Protein AF-X1J1B1-F1 (afdb_monomer_lite)

Foldseek 3Di:
DDDDDDDDPLVVLACDPVNLVVVLVVLLVVLLVDDLVVLLVQLVCLVVVVVVVLVVLVVCVVVDVVSVVVCCVACNVDVVRGVSNSSSVSSVVSSLVVLVVQLVVVPDPVSVVVSVVVCVVSVVVVVD

Sequence (128 aa):
FLNANYGFPQNLWGWNILFFLGFSQIICYYSYKLVRWARLLIGLTILFLTLGIREVLYFGKDINPVIAVIYFFVVSPFPNYSLLPYAAISFFSTVFGELIYESITMDSDVANMRSTLSVIKYGWVLLN

Structure (mmCIF, N/CA/C/O backbone):
data_AF-X1J1B1-F1
#
_entry.id   AF-X1J1B1-F1
#
loop_
_atom_site.group_PDB
_atom_site.id
_atom_site.type_symbol
_atom_site.label_atom_id
_atom_site.label_alt_id
_atom_site.label_comp_id
_atom_site.label_asym_id
_atom_site.label_entity_id
_atom_site.label_seq_id
_atom_site.pdbx_PDB_ins_code
_atom_site.Cartn_x
_atom_site.Cartn_y
_atom_site.Cartn_z
_atom_site.occupancy
_atom_site.B_iso_or_equiv
_atom_site.auth_seq_id
_atom_site.auth_comp_id
_atom_site.auth_asym_id
_atom_site.auth_atom_id
_atom_site.pdbx_PDB_model_num
ATOM 1 N N . PHE A 1 1 ? 15.328 24.811 -20.767 1.00 38.03 1 PHE A N 1
ATOM 2 C CA . PHE A 1 1 ? 14.419 25.705 -21.507 1.00 38.03 1 PHE A CA 1
ATOM 3 C C . PHE A 1 1 ? 14.393 25.272 -22.969 1.00 38.03 1 PHE A C 1
ATOM 5 O O . PHE A 1 1 ? 15.465 25.101 -23.526 1.00 38.03 1 PHE A O 1
ATOM 12 N N . LEU A 1 2 ? 13.187 25.087 -23.530 1.00 41.44 2 LEU A N 1
ATOM 13 C CA . LEU A 1 2 ? 12.854 24.944 -24.963 1.00 41.44 2 LEU A CA 1
ATOM 14 C C . LEU A 1 2 ? 13.338 23.684 -25.717 1.00 41.44 2 LEU A C 1
ATOM 16 O O . LEU A 1 2 ? 14.415 23.674 -26.296 1.00 41.44 2 LEU A O 1
ATOM 20 N N . ASN A 1 3 ? 12.473 22.661 -25.792 1.00 36.47 3 ASN A N 1
ATOM 21 C CA . ASN A 1 3 ? 12.146 21.971 -27.053 1.00 36.47 3 ASN A CA 1
ATOM 22 C C . ASN A 1 3 ? 10.958 21.014 -26.849 1.00 36.47 3 ASN A C 1
ATOM 24 O O . ASN A 1 3 ? 11.112 19.869 -26.432 1.00 36.47 3 ASN A O 1
ATOM 28 N N . ALA A 1 4 ? 9.752 21.511 -27.127 1.00 50.53 4 ALA A N 1
ATOM 29 C CA . ALA A 1 4 ? 8.554 20.699 -27.266 1.00 50.53 4 ALA A CA 1
ATOM 30 C C . ALA A 1 4 ? 8.499 20.179 -28.708 1.00 50.53 4 ALA A C 1
ATOM 32 O O . ALA A 1 4 ? 8.098 20.904 -29.608 1.00 50.53 4 ALA A O 1
ATOM 33 N N . ASN A 1 5 ? 8.917 18.934 -28.928 1.00 39.88 5 ASN A N 1
ATOM 34 C CA . ASN A 1 5 ? 8.618 18.195 -30.152 1.00 39.88 5 ASN A CA 1
ATOM 35 C C . ASN A 1 5 ? 8.089 16.813 -29.744 1.00 39.88 5 ASN A C 1
ATOM 37 O O . ASN A 1 5 ? 8.846 15.876 -29.520 1.00 39.88 5 ASN A O 1
ATOM 41 N N . TYR A 1 6 ? 6.765 16.760 -29.576 1.00 45.25 6 TYR A N 1
ATOM 42 C CA . TYR A 1 6 ? 5.914 15.564 -29.505 1.00 45.25 6 TYR A CA 1
ATOM 43 C C . TYR A 1 6 ? 6.270 14.502 -28.450 1.00 45.25 6 TYR A C 1
ATOM 45 O O . TYR A 1 6 ? 6.274 13.305 -28.727 1.00 45.25 6 TYR A O 1
ATOM 53 N N . GLY A 1 7 ? 6.476 14.921 -27.200 1.00 44.66 7 GLY A N 1
ATOM 54 C CA . GLY A 1 7 ? 6.284 14.021 -26.064 1.00 44.66 7 GLY A CA 1
ATOM 55 C C . GLY A 1 7 ? 4.787 13.845 -25.820 1.00 44.66 7 GLY A C 1
ATOM 56 O O . GLY A 1 7 ? 4.103 14.824 -25.526 1.00 44.66 7 GLY A O 1
ATOM 57 N N . PHE A 1 8 ? 4.274 12.623 -25.971 1.00 46.91 8 PHE A N 1
ATOM 58 C CA . PHE A 1 8 ? 2.920 12.225 -25.560 1.00 46.91 8 PHE A CA 1
ATOM 59 C C . PHE A 1 8 ? 2.551 12.900 -24.222 1.00 46.91 8 PHE A C 1
ATOM 61 O O . PHE A 1 8 ? 3.417 12.934 -23.343 1.00 46.91 8 PHE A O 1
ATOM 68 N N . PRO A 1 9 ? 1.340 13.464 -24.034 1.00 47.91 9 PRO A N 1
ATOM 69 C CA . PRO A 1 9 ? 1.043 14.306 -22.877 1.00 47.91 9 PRO A CA 1
ATOM 70 C C . PRO A 1 9 ? 1.214 13.518 -21.573 1.00 47.91 9 PRO A C 1
ATOM 72 O O . PRO A 1 9 ? 0.343 12.754 -21.160 1.00 47.91 9 PRO A O 1
ATOM 75 N N . GLN A 1 10 ? 2.359 13.715 -20.918 1.00 52.00 10 GLN A N 1
ATOM 76 C CA . GLN A 1 10 ? 2.771 12.938 -19.748 1.00 52.00 10 GLN A CA 1
ATOM 77 C C . GLN A 1 10 ? 1.826 13.149 -18.555 1.00 52.00 10 GLN A C 1
ATOM 79 O O . GLN A 1 10 ? 1.646 12.243 -17.748 1.00 52.00 10 GLN A O 1
ATOM 84 N N . ASN A 1 11 ? 1.144 14.299 -18.500 1.00 54.25 11 ASN A N 1
ATOM 85 C CA . ASN A 1 11 ? 0.111 14.596 -17.503 1.00 54.25 11 ASN A CA 1
ATOM 86 C C . ASN A 1 11 ? -1.222 13.862 -17.741 1.00 54.25 11 ASN A C 1
ATOM 88 O O . ASN A 1 11 ? -2.016 13.772 -16.814 1.00 54.25 11 ASN A O 1
ATOM 92 N N . LEU A 1 12 ? -1.487 13.353 -18.952 1.00 55.62 12 LEU A N 1
ATOM 93 C CA . LEU A 1 12 ? -2.723 12.626 -19.285 1.00 55.62 12 LEU A CA 1
ATOM 94 C C . LEU A 1 12 ? -2.571 11.103 -19.170 1.00 55.62 12 LEU A C 1
ATOM 96 O O . LEU A 1 12 ? -3.578 10.412 -19.042 1.00 55.62 12 LEU A O 1
ATOM 100 N N . TRP A 1 13 ? -1.342 10.584 -19.230 1.00 54.41 13 TRP A N 1
ATOM 101 C CA . TRP A 1 13 ? -1.042 9.143 -19.221 1.00 54.41 13 TRP A CA 1
ATOM 102 C C . TRP A 1 13 ? -0.318 8.645 -17.967 1.00 54.41 13 TRP A C 1
ATOM 104 O O . TRP A 1 13 ? -0.025 7.456 -17.859 1.00 54.41 13 TRP A O 1
ATOM 114 N N . GLY A 1 14 ? -0.076 9.522 -16.991 1.00 57.25 14 GLY A N 1
ATOM 115 C CA . GLY A 1 14 ? 0.115 9.070 -15.620 1.00 57.25 14 GLY A CA 1
ATOM 116 C C . GLY A 1 14 ? -1.157 8.398 -15.103 1.00 57.25 14 GLY A C 1
ATOM 117 O O . GLY A 1 14 ? -2.240 8.545 -15.674 1.00 57.25 14 GLY A O 1
ATOM 118 N N . TRP A 1 15 ? -1.041 7.663 -14.004 1.00 60.53 15 TRP A N 1
ATOM 119 C CA . TRP A 1 15 ? -2.199 7.147 -13.291 1.00 60.53 15 TRP A CA 1
ATOM 120 C C . TRP A 1 15 ? -3.137 8.298 -12.893 1.00 60.53 15 TRP A C 1
ATOM 122 O O . TRP A 1 15 ? -2.925 8.991 -11.899 1.00 60.53 15 TRP A O 1
ATOM 132 N N . ASN A 1 16 ? -4.159 8.550 -13.710 1.00 64.94 16 ASN A N 1
ATOM 133 C CA . ASN A 1 16 ? -5.149 9.580 -13.432 1.00 64.94 16 ASN A CA 1
ATOM 134 C C . ASN A 1 16 ? -5.908 9.232 -12.152 1.00 64.94 16 ASN A C 1
ATOM 136 O O . ASN A 1 16 ? -6.138 8.057 -11.856 1.00 64.94 16 ASN A O 1
ATOM 140 N N . ILE A 1 17 ? -6.383 10.256 -11.438 1.00 65.19 17 ILE A N 1
ATOM 141 C CA . ILE A 1 17 ? -7.147 10.063 -10.198 1.00 65.19 17 ILE A CA 1
ATOM 142 C C . ILE A 1 17 ? -8.347 9.126 -10.401 1.00 65.19 17 ILE A C 1
ATOM 144 O O . ILE A 1 17 ? -8.623 8.295 -9.546 1.00 65.19 17 ILE A O 1
ATOM 148 N N . LEU A 1 18 ? -8.999 9.182 -11.569 1.00 66.81 18 LEU A N 1
ATOM 149 C CA . LEU A 1 18 ? -10.105 8.290 -11.933 1.00 66.81 18 LEU A CA 1
ATOM 150 C C . LEU A 1 18 ? -9.668 6.829 -12.076 1.00 66.81 18 LEU A C 1
ATOM 152 O O . LEU A 1 18 ? -10.379 5.935 -11.623 1.00 66.81 18 LEU A O 1
ATOM 156 N N . PHE A 1 19 ? -8.496 6.581 -12.669 1.00 72.06 19 PHE A N 1
ATOM 157 C CA . PHE A 1 19 ? -7.958 5.228 -12.779 1.00 72.06 19 PHE A CA 1
ATOM 158 C C . PHE A 1 19 ? -7.623 4.679 -11.393 1.00 72.06 19 PHE A C 1
ATOM 160 O O . PHE A 1 19 ? -8.003 3.558 -11.073 1.00 72.06 19 PHE A O 1
ATOM 167 N N . PHE A 1 20 ? -6.986 5.483 -10.538 1.00 73.06 20 PHE A N 1
ATOM 168 C CA . PHE A 1 20 ? -6.719 5.095 -9.154 1.00 73.06 20 PHE A CA 1
ATOM 169 C C . PHE A 1 20 ? -7.994 4.827 -8.361 1.00 73.06 20 PHE A C 1
ATOM 171 O O . PHE A 1 20 ? -8.047 3.864 -7.601 1.00 73.06 20 PHE A O 1
ATOM 178 N N . LEU A 1 21 ? -9.033 5.636 -8.556 1.00 77.88 21 LEU A N 1
ATOM 179 C CA . LEU A 1 21 ? -10.305 5.466 -7.868 1.00 77.88 21 LEU A CA 1
ATOM 180 C C . LEU A 1 21 ? -10.984 4.160 -8.309 1.00 77.88 21 LEU A C 1
ATOM 182 O O . LEU A 1 21 ? -11.305 3.337 -7.456 1.00 77.88 21 LEU A O 1
ATOM 186 N N . GLY A 1 22 ? -11.089 3.893 -9.614 1.00 79.50 22 GLY A N 1
ATOM 187 C CA . GLY A 1 22 ? -11.654 2.636 -10.121 1.00 79.50 22 GLY A CA 1
ATOM 188 C C . GLY A 1 22 ? -10.823 1.404 -9.742 1.00 79.50 22 GLY A C 1
ATOM 189 O O . GLY A 1 22 ? -11.358 0.393 -9.293 1.00 79.50 22 GLY A O 1
ATOM 190 N N . PHE A 1 23 ? -9.497 1.496 -9.848 1.00 81.50 23 PHE A N 1
ATOM 191 C CA . PHE A 1 23 ? -8.591 0.409 -9.487 1.00 81.50 23 PHE A CA 1
ATOM 192 C C . PHE A 1 23 ? -8.616 0.110 -7.983 1.00 81.50 23 PHE A C 1
ATOM 194 O O . PHE A 1 23 ? -8.667 -1.055 -7.589 1.00 81.50 23 PHE A O 1
ATOM 201 N N . SER A 1 24 ? -8.668 1.145 -7.137 1.00 81.94 24 SER A N 1
ATOM 202 C CA . SER A 1 24 ? -8.793 0.968 -5.688 1.00 81.94 24 SER A CA 1
ATOM 203 C C . SER A 1 24 ? -10.096 0.265 -5.308 1.00 81.94 24 SER A C 1
ATOM 205 O O . SER A 1 24 ? -10.069 -0.609 -4.452 1.00 81.94 24 SER A O 1
ATOM 207 N N . GLN A 1 25 ? -11.215 0.551 -5.984 1.00 83.69 25 GLN A N 1
ATOM 208 C CA . GLN A 1 25 ? -12.486 -0.141 -5.746 1.00 83.69 25 GLN A CA 1
ATOM 209 C C . GLN A 1 25 ? -12.401 -1.636 -6.073 1.00 83.69 25 GLN A C 1
ATOM 211 O O . GLN A 1 25 ? -12.861 -2.464 -5.284 1.00 83.69 25 GLN A O 1
ATOM 216 N N . ILE A 1 26 ? -11.774 -1.990 -7.200 1.00 85.75 26 ILE A N 1
ATOM 217 C CA . ILE A 1 26 ? -11.571 -3.389 -7.601 1.00 85.75 26 ILE A CA 1
ATOM 218 C C . ILE A 1 26 ? -10.705 -4.111 -6.564 1.00 85.75 26 ILE A C 1
ATOM 220 O O . ILE A 1 26 ? -11.067 -5.198 -6.108 1.00 85.75 26 ILE A O 1
ATOM 224 N N . ILE A 1 27 ? -9.588 -3.508 -6.146 1.00 84.38 27 ILE A N 1
ATOM 225 C CA . ILE A 1 27 ? -8.723 -4.116 -5.129 1.00 84.38 27 ILE A CA 1
ATOM 226 C C . ILE A 1 27 ? -9.454 -4.238 -3.797 1.00 84.38 27 ILE A C 1
ATOM 228 O O . ILE A 1 27 ? -9.377 -5.290 -3.171 1.00 84.38 27 ILE A O 1
ATOM 232 N N . CYS A 1 28 ? -10.199 -3.218 -3.375 1.00 84.06 28 CYS A N 1
ATOM 233 C CA . CYS A 1 28 ? -10.976 -3.270 -2.143 1.00 84.06 28 CYS A CA 1
ATOM 234 C C . CYS A 1 28 ? -11.989 -4.423 -2.159 1.00 84.06 28 CYS A C 1
ATOM 236 O O . CYS A 1 28 ? -12.112 -5.133 -1.160 1.00 84.06 28 CYS A O 1
ATOM 238 N N . TYR A 1 29 ? -12.653 -4.667 -3.294 1.00 86.69 29 TYR A N 1
ATOM 239 C CA . TYR A 1 29 ? -13.576 -5.792 -3.456 1.00 86.69 29 TYR A CA 1
ATOM 240 C C . TYR A 1 29 ? -12.877 -7.150 -3.278 1.00 86.69 29 TYR A C 1
ATOM 242 O O . TYR A 1 29 ? -13.347 -7.996 -2.515 1.00 86.69 29 TYR A O 1
ATOM 250 N N . TYR A 1 30 ? -11.725 -7.356 -3.925 1.00 83.50 30 TYR A N 1
ATOM 251 C CA . TYR A 1 30 ? -10.957 -8.598 -3.770 1.00 83.50 30 TYR A CA 1
ATOM 252 C C . TYR A 1 30 ? -10.338 -8.740 -2.377 1.00 83.50 30 TYR A C 1
ATOM 254 O O . TYR A 1 30 ? -10.317 -9.837 -1.819 1.00 83.50 30 TYR A O 1
ATOM 262 N N . SER A 1 31 ? -9.873 -7.633 -1.801 1.00 81.31 31 SER A N 1
ATOM 263 C CA . SER A 1 31 ? -9.288 -7.572 -0.466 1.00 81.31 31 SER A CA 1
ATOM 264 C C . SER A 1 31 ? -10.300 -7.989 0.596 1.00 81.31 31 SER A C 1
ATOM 266 O O . SER A 1 31 ? -9.986 -8.812 1.451 1.00 81.31 31 SER A O 1
ATOM 268 N N . TYR A 1 32 ? -11.539 -7.498 0.516 1.00 80.44 32 TYR A N 1
ATOM 269 C CA . TYR A 1 32 ? -12.578 -7.822 1.495 1.00 80.44 32 TYR A CA 1
ATOM 270 C C . TYR A 1 32 ? -12.889 -9.326 1.576 1.00 80.44 32 TYR A C 1
ATOM 272 O O . TYR A 1 32 ? -13.207 -9.838 2.644 1.00 80.44 32 TYR A O 1
ATOM 280 N N . LYS A 1 33 ? -12.727 -10.067 0.472 1.00 82.94 33 LYS A N 1
ATOM 281 C CA . LYS A 1 33 ? -12.928 -11.525 0.444 1.00 82.94 33 LYS A CA 1
ATOM 282 C C . LYS A 1 33 ? -11.824 -12.309 1.178 1.00 82.94 33 LYS A C 1
ATOM 284 O O . LYS A 1 33 ? -11.959 -13.516 1.368 1.00 82.94 33 LYS A O 1
ATOM 289 N N . LEU A 1 34 ? -10.733 -11.652 1.579 1.00 82.81 34 LEU A N 1
ATOM 290 C CA . LEU A 1 34 ? -9.581 -12.258 2.246 1.00 82.81 34 LEU A CA 1
ATOM 291 C C . LEU A 1 34 ? -9.619 -12.085 3.773 1.00 82.81 34 LEU A C 1
ATOM 293 O O . LEU A 1 34 ? -10.130 -11.111 4.332 1.00 82.81 34 LEU A O 1
ATOM 297 N N . VAL A 1 35 ? -8.972 -13.020 4.472 1.00 81.44 35 VAL A N 1
ATOM 298 C CA . VAL A 1 35 ? -8.798 -12.984 5.933 1.00 81.44 35 VAL A CA 1
ATOM 299 C C . VAL A 1 35 ? -8.029 -11.730 6.373 1.00 81.44 35 VAL A C 1
ATOM 301 O O . VAL A 1 35 ? -7.103 -11.290 5.689 1.00 81.44 35 VAL A O 1
ATOM 304 N N . ARG A 1 36 ? -8.379 -11.160 7.538 1.00 75.25 36 ARG A N 1
ATOM 305 C CA . ARG A 1 36 ? -7.833 -9.878 8.042 1.00 75.25 36 ARG A CA 1
ATOM 306 C C . ARG A 1 36 ? -6.300 -9.849 8.091 1.00 75.25 36 ARG A C 1
ATOM 308 O O . ARG A 1 36 ? -5.682 -8.904 7.610 1.00 75.25 36 ARG A O 1
ATOM 315 N N . TRP A 1 37 ? -5.684 -10.921 8.590 1.00 72.56 37 TRP A N 1
ATOM 316 C CA . TRP A 1 37 ? -4.224 -11.069 8.626 1.00 72.56 37 TRP A CA 1
ATOM 317 C C . TRP A 1 37 ? -3.591 -11.179 7.237 1.00 72.56 37 TRP A C 1
ATOM 319 O O . TRP A 1 37 ? -2.530 -10.604 7.003 1.00 72.56 37 TRP A O 1
ATOM 329 N N . ALA A 1 38 ? -4.250 -11.868 6.301 1.00 81.94 38 ALA A N 1
ATOM 330 C CA . ALA A 1 38 ? -3.751 -12.014 4.938 1.00 81.94 38 ALA A CA 1
ATOM 331 C C . ALA A 1 38 ? -3.702 -10.661 4.212 1.00 81.94 38 ALA A C 1
ATOM 333 O O . ALA A 1 38 ? -2.733 -10.384 3.515 1.00 81.94 38 ALA A O 1
ATOM 334 N N . ARG A 1 39 ? -4.691 -9.782 4.430 1.00 82.31 39 ARG A N 1
ATOM 335 C CA . ARG A 1 39 ? -4.711 -8.431 3.843 1.00 82.31 39 ARG A CA 1
ATOM 336 C C . ARG A 1 39 ? -3.542 -7.564 4.297 1.00 82.31 39 ARG A C 1
ATOM 338 O O . ARG A 1 39 ? -2.914 -6.919 3.462 1.00 82.31 39 ARG A O 1
ATOM 345 N N . LEU A 1 40 ? -3.235 -7.572 5.597 1.00 81.25 40 LEU A N 1
ATOM 346 C CA . LEU A 1 40 ? -2.088 -6.836 6.139 1.00 81.25 40 LEU A CA 1
ATOM 347 C C . LEU A 1 40 ? -0.769 -7.370 5.578 1.00 81.25 40 LEU A C 1
ATOM 349 O O . LEU A 1 40 ? 0.076 -6.583 5.161 1.00 81.25 40 LEU A O 1
ATOM 353 N N . LEU A 1 41 ? -0.612 -8.696 5.533 1.00 85.00 41 LEU A N 1
ATOM 354 C CA . LEU A 1 41 ? 0.609 -9.327 5.038 1.00 85.00 41 LEU A CA 1
ATOM 355 C C . LEU A 1 41 ? 0.808 -9.029 3.547 1.00 85.00 41 LEU A C 1
ATOM 357 O O . LEU A 1 41 ? 1.877 -8.571 3.167 1.00 85.00 41 LEU A O 1
ATOM 361 N N . ILE A 1 42 ? -0.234 -9.180 2.722 1.00 85.12 42 ILE A N 1
ATOM 362 C CA . ILE A 1 42 ? -0.188 -8.875 1.284 1.00 85.12 42 ILE A CA 1
ATOM 363 C C . ILE A 1 42 ? 0.110 -7.391 1.044 1.00 85.12 42 ILE A C 1
ATOM 365 O O . ILE A 1 42 ? 1.000 -7.076 0.257 1.00 85.12 42 ILE A O 1
ATOM 369 N N . GLY A 1 43 ? -0.579 -6.476 1.737 1.00 83.50 43 GLY A N 1
ATOM 370 C CA . GLY A 1 43 ? -0.328 -5.037 1.614 1.00 83.50 43 GLY A CA 1
ATOM 371 C C . GLY A 1 43 ? 1.114 -4.668 1.974 1.00 83.50 43 GLY A C 1
ATOM 372 O O . GLY A 1 43 ? 1.774 -3.932 1.240 1.00 83.50 43 GLY A O 1
ATOM 373 N N . LEU A 1 44 ? 1.640 -5.245 3.057 1.00 83.88 44 LEU A N 1
ATOM 374 C CA . LEU A 1 44 ? 3.010 -5.016 3.507 1.00 83.88 44 LEU A CA 1
ATOM 375 C C . LEU A 1 44 ? 4.030 -5.614 2.529 1.00 83.88 44 LEU A C 1
ATOM 377 O O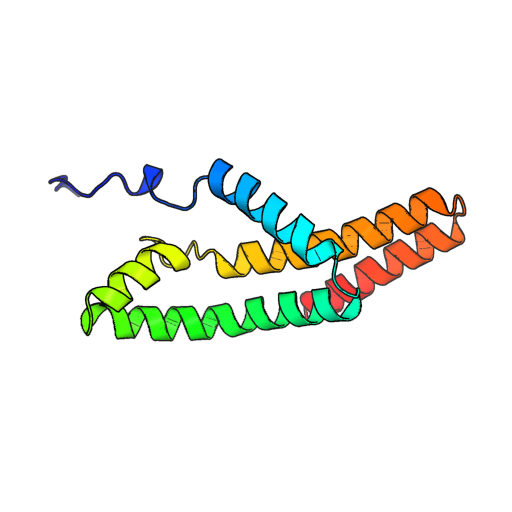 . LEU A 1 44 ? 4.975 -4.933 2.138 1.00 83.88 44 LEU A O 1
ATOM 381 N N . THR A 1 45 ? 3.814 -6.845 2.058 1.00 84.81 45 THR A N 1
ATOM 382 C CA . THR A 1 45 ? 4.670 -7.465 1.039 1.00 84.81 45 THR A CA 1
ATOM 383 C C . THR A 1 45 ? 4.701 -6.628 -0.234 1.00 84.81 45 THR A C 1
ATOM 385 O O . THR A 1 45 ? 5.786 -6.374 -0.743 1.00 84.81 45 THR A O 1
ATOM 388 N N . ILE A 1 46 ? 3.557 -6.136 -0.723 1.00 85.19 46 ILE A N 1
ATOM 389 C CA . ILE A 1 46 ? 3.507 -5.285 -1.921 1.00 85.19 46 ILE A CA 1
ATOM 390 C C . ILE A 1 46 ? 4.301 -3.989 -1.703 1.00 85.19 46 ILE A C 1
ATOM 392 O O . ILE A 1 46 ? 5.058 -3.606 -2.595 1.00 85.19 46 ILE A O 1
ATOM 396 N N . LEU A 1 47 ? 4.200 -3.337 -0.536 1.00 83.06 47 LEU A N 1
ATOM 397 C CA . LEU A 1 47 ? 4.977 -2.124 -0.235 1.00 83.06 47 LEU A CA 1
ATOM 398 C C . LEU A 1 47 ? 6.488 -2.358 -0.320 1.00 83.06 47 LEU A C 1
ATOM 400 O O . LEU A 1 47 ? 7.181 -1.605 -1.003 1.00 83.06 47 LEU A O 1
ATOM 404 N N . PHE A 1 48 ? 7.000 -3.409 0.321 1.00 82.31 48 PHE A N 1
ATOM 405 C CA . PHE A 1 48 ? 8.436 -3.705 0.289 1.00 82.31 48 PHE A CA 1
ATOM 406 C C . PHE A 1 48 ? 8.900 -4.176 -1.093 1.00 82.31 48 PHE A C 1
ATOM 408 O O . PHE A 1 48 ? 9.934 -3.732 -1.592 1.00 82.31 48 PHE A O 1
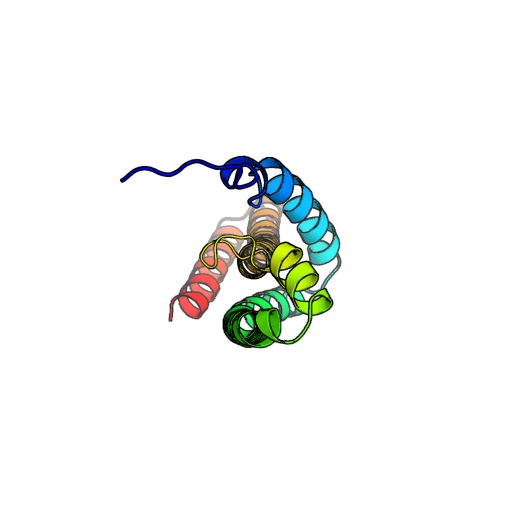ATOM 415 N N . LEU A 1 49 ? 8.107 -5.024 -1.753 1.00 82.38 49 LEU A N 1
ATOM 416 C CA . LEU A 1 49 ? 8.414 -5.549 -3.082 1.00 82.38 49 LEU A CA 1
ATOM 417 C C . LEU A 1 49 ? 8.406 -4.442 -4.151 1.00 82.38 49 LEU A C 1
ATOM 419 O O . LEU A 1 49 ? 9.130 -4.541 -5.139 1.00 82.38 49 LEU A O 1
ATOM 423 N N . THR A 1 50 ? 7.636 -3.367 -3.946 1.00 80.06 50 THR A N 1
ATOM 424 C CA . THR A 1 50 ? 7.559 -2.213 -4.858 1.00 80.06 50 THR A CA 1
ATOM 425 C C . THR A 1 50 ? 8.932 -1.609 -5.136 1.00 80.06 50 THR A C 1
ATOM 427 O O . THR A 1 50 ? 9.224 -1.276 -6.285 1.00 80.06 50 THR A O 1
ATOM 430 N N . LEU A 1 51 ? 9.771 -1.453 -4.105 1.00 77.19 51 LEU A N 1
ATOM 431 C CA . LEU A 1 51 ? 11.100 -0.853 -4.242 1.00 77.19 51 LEU A CA 1
ATOM 432 C C . LEU A 1 51 ? 11.980 -1.698 -5.173 1.00 77.19 51 LEU A C 1
ATOM 434 O O . LEU A 1 51 ? 12.513 -1.175 -6.150 1.00 77.19 51 LEU A O 1
ATOM 438 N N . GLY A 1 52 ? 12.032 -3.012 -4.929 1.00 75.94 52 GLY A N 1
ATOM 439 C CA . GLY A 1 52 ? 12.817 -3.947 -5.736 1.00 75.94 52 GLY A CA 1
ATOM 440 C C . GLY A 1 52 ? 12.281 -4.115 -7.158 1.00 75.94 52 GLY A C 1
ATOM 441 O O . GLY A 1 52 ? 13.050 -4.074 -8.116 1.00 75.94 52 GLY A O 1
ATOM 442 N N . ILE A 1 53 ? 10.957 -4.230 -7.327 1.00 76.69 53 ILE A N 1
ATOM 443 C CA . ILE A 1 53 ? 10.333 -4.314 -8.656 1.00 76.69 53 ILE A CA 1
ATOM 444 C C . ILE A 1 53 ? 10.671 -3.073 -9.473 1.00 76.69 53 ILE A C 1
ATOM 446 O O . ILE A 1 53 ? 11.035 -3.204 -10.637 1.00 76.69 53 ILE A O 1
ATOM 450 N N . ARG A 1 54 ? 10.580 -1.877 -8.878 1.00 73.94 54 ARG A N 1
ATOM 451 C CA . ARG A 1 54 ? 10.851 -0.618 -9.579 1.00 73.94 54 ARG A CA 1
ATOM 452 C C . ARG A 1 54 ? 12.282 -0.556 -10.104 1.00 73.94 54 ARG A C 1
ATOM 454 O O . ARG A 1 54 ? 12.481 -0.129 -11.237 1.00 73.94 54 ARG A O 1
ATOM 461 N N . GLU A 1 55 ? 13.259 -0.978 -9.309 1.00 75.69 55 GLU A N 1
ATOM 462 C CA . GLU A 1 55 ? 14.668 -0.979 -9.713 1.00 75.69 55 GLU A CA 1
ATOM 463 C C . GLU A 1 55 ? 14.934 -1.990 -10.831 1.00 75.69 55 GLU A C 1
ATOM 465 O O . GLU A 1 55 ? 15.510 -1.631 -11.858 1.00 75.69 55 GLU A O 1
ATOM 470 N N . VAL A 1 56 ? 14.430 -3.221 -10.698 1.00 77.25 56 VAL A N 1
ATOM 471 C CA . VAL A 1 56 ? 14.568 -4.261 -11.733 1.00 77.25 56 VAL A CA 1
ATOM 472 C C . VAL A 1 56 ? 13.928 -3.822 -13.053 1.00 77.25 56 VAL A C 1
ATOM 474 O O . VAL A 1 56 ? 14.525 -3.974 -14.120 1.00 77.25 56 VAL A O 1
ATOM 477 N N . LEU A 1 57 ? 12.733 -3.231 -12.992 1.00 73.00 57 LEU A N 1
ATOM 478 C CA . LEU A 1 57 ? 12.029 -2.712 -14.164 1.00 73.00 57 LEU A CA 1
ATOM 479 C C . LEU A 1 57 ? 12.756 -1.510 -14.789 1.00 73.00 57 LEU A C 1
ATOM 481 O O . LEU A 1 57 ? 12.737 -1.371 -16.011 1.00 73.00 57 LEU A O 1
ATOM 485 N N . TYR A 1 58 ? 13.417 -0.667 -13.989 1.00 75.00 58 TYR A N 1
ATOM 486 C CA . TYR A 1 58 ? 14.197 0.468 -14.490 1.00 75.00 58 TYR A CA 1
ATOM 487 C C . TYR A 1 58 ? 15.430 0.018 -15.283 1.00 75.00 58 TYR A C 1
ATOM 489 O O . TYR A 1 58 ? 15.657 0.532 -16.374 1.00 75.00 58 TYR A O 1
ATOM 497 N N . PHE A 1 59 ? 16.183 -0.970 -14.787 1.00 75.94 59 PHE A N 1
ATOM 498 C CA . PHE A 1 59 ? 17.342 -1.519 -15.505 1.00 75.94 59 PHE A CA 1
ATOM 499 C C . PHE A 1 59 ? 16.943 -2.385 -16.711 1.00 75.94 59 PHE A C 1
ATOM 501 O O . PHE A 1 59 ? 17.634 -2.396 -17.727 1.00 75.94 59 PHE A O 1
ATOM 508 N N . GLY A 1 60 ? 15.817 -3.100 -16.627 1.00 69.38 60 GLY A N 1
ATOM 509 C CA . GLY A 1 60 ? 15.353 -3.995 -17.690 1.00 69.38 60 GLY A CA 1
ATOM 510 C C . GLY A 1 60 ? 14.718 -3.295 -18.898 1.00 69.38 60 GLY A C 1
ATOM 511 O O . GLY A 1 60 ? 14.629 -3.904 -19.968 1.00 69.38 60 GLY A O 1
ATOM 512 N N . LYS A 1 61 ? 14.286 -2.032 -18.761 1.00 66.56 61 LYS A N 1
ATOM 513 C CA . LYS A 1 61 ? 13.565 -1.303 -19.823 1.00 66.56 61 LYS A CA 1
ATOM 514 C C . LYS A 1 61 ? 14.407 -1.083 -21.082 1.00 66.56 61 LYS A C 1
ATOM 516 O O . LYS A 1 61 ? 13.861 -1.048 -22.179 1.00 66.56 61 LYS A O 1
ATOM 521 N N . ASP A 1 62 ? 15.721 -0.945 -20.913 1.00 68.44 62 ASP A N 1
ATOM 522 C CA . ASP A 1 62 ? 16.651 -0.611 -21.998 1.00 68.44 62 ASP A CA 1
ATOM 523 C C . ASP A 1 62 ? 17.109 -1.858 -22.775 1.00 68.44 62 ASP A C 1
ATOM 525 O O . ASP A 1 62 ? 17.674 -1.747 -23.859 1.00 68.44 62 ASP A O 1
ATOM 529 N N . ILE A 1 63 ? 16.827 -3.053 -22.240 1.00 74.88 63 ILE A N 1
ATOM 530 C CA . ILE A 1 63 ? 17.241 -4.343 -22.808 1.00 74.88 63 ILE A CA 1
ATOM 531 C C . ILE A 1 63 ? 16.131 -4.940 -23.682 1.00 74.88 63 ILE A C 1
ATOM 533 O O . ILE A 1 63 ? 16.422 -5.551 -24.705 1.00 74.88 63 ILE A O 1
ATOM 537 N N . ASN A 1 64 ? 14.858 -4.776 -23.295 1.00 75.12 64 ASN A N 1
ATOM 538 C CA . ASN A 1 64 ? 13.728 -5.382 -23.999 1.00 75.12 64 ASN A CA 1
ATOM 539 C C . ASN A 1 64 ? 12.527 -4.429 -24.120 1.00 75.12 64 ASN A C 1
ATOM 541 O O . ASN A 1 64 ? 12.015 -3.958 -23.099 1.00 75.12 64 ASN A O 1
ATOM 545 N N . PRO A 1 65 ? 11.957 -4.252 -25.328 1.00 75.31 65 PRO A N 1
ATOM 546 C CA . PRO A 1 65 ? 10.784 -3.398 -25.530 1.00 75.31 65 PRO A CA 1
ATOM 547 C C . PRO A 1 65 ? 9.538 -3.916 -24.793 1.00 75.31 65 PRO A C 1
ATOM 549 O O . PRO A 1 65 ? 8.699 -3.130 -24.366 1.00 75.31 65 PRO A O 1
ATOM 552 N N . VAL A 1 66 ? 9.430 -5.231 -24.567 1.00 74.81 66 VAL A N 1
ATOM 553 C CA . VAL A 1 66 ? 8.338 -5.827 -23.775 1.00 74.81 66 VAL A CA 1
ATOM 554 C C . VAL A 1 66 ? 8.399 -5.371 -22.313 1.00 74.81 66 VAL A C 1
ATOM 556 O O . VAL A 1 66 ? 7.373 -5.042 -21.720 1.00 74.81 66 VAL A O 1
ATOM 559 N N . ILE A 1 67 ? 9.602 -5.287 -21.739 1.00 72.69 67 ILE A N 1
ATOM 560 C CA . ILE A 1 67 ? 9.796 -4.807 -20.365 1.00 72.69 67 ILE A CA 1
ATOM 561 C C . ILE A 1 67 ? 9.500 -3.308 -20.288 1.00 72.69 67 ILE A C 1
ATOM 563 O O . ILE A 1 67 ? 8.926 -2.863 -19.301 1.00 72.69 67 ILE A O 1
ATOM 567 N N . ALA A 1 68 ? 9.791 -2.541 -21.342 1.00 68.31 68 ALA A N 1
ATOM 568 C CA . ALA A 1 68 ? 9.415 -1.130 -21.417 1.00 68.31 68 ALA A CA 1
ATOM 569 C C . ALA A 1 68 ? 7.887 -0.919 -21.395 1.00 68.31 68 ALA A C 1
ATOM 571 O O . ALA A 1 68 ? 7.408 0.009 -20.745 1.00 68.31 68 ALA A O 1
ATOM 572 N N . VAL A 1 69 ? 7.106 -1.805 -22.028 1.00 73.81 69 VAL A N 1
ATOM 573 C CA . VAL A 1 69 ? 5.632 -1.766 -21.954 1.00 73.81 69 VAL A CA 1
ATOM 574 C C . VAL A 1 69 ? 5.140 -2.102 -20.543 1.00 73.81 69 VAL A C 1
ATOM 576 O O . VAL A 1 69 ? 4.283 -1.404 -20.006 1.00 73.81 69 VAL A O 1
ATOM 579 N N . ILE A 1 70 ? 5.702 -3.127 -19.897 1.00 74.75 70 ILE A N 1
ATOM 580 C CA . ILE A 1 70 ? 5.341 -3.480 -18.512 1.00 74.75 70 ILE A CA 1
ATOM 581 C C . ILE A 1 70 ? 5.735 -2.355 -17.542 1.00 74.75 70 ILE A C 1
ATOM 583 O O . ILE A 1 70 ? 4.952 -1.992 -16.668 1.00 74.75 70 ILE A O 1
ATOM 587 N N . TYR A 1 71 ? 6.916 -1.759 -17.728 1.00 73.38 71 TYR A N 1
ATOM 588 C CA . TYR A 1 71 ? 7.375 -0.586 -16.982 1.00 73.38 71 TYR A CA 1
ATOM 589 C C . TYR A 1 71 ? 6.361 0.550 -17.080 1.00 73.38 71 TYR A C 1
ATOM 591 O O . TYR A 1 71 ? 5.947 1.110 -16.065 1.00 73.38 71 TYR A O 1
ATOM 599 N N . PHE A 1 72 ? 5.909 0.834 -18.300 1.00 70.25 72 PHE A N 1
ATOM 600 C CA . PHE A 1 72 ? 4.926 1.866 -18.569 1.00 70.25 72 PHE A CA 1
ATOM 601 C C . PHE A 1 72 ? 3.607 1.622 -17.812 1.00 70.25 72 PHE A C 1
ATOM 603 O O . PHE A 1 72 ? 3.077 2.544 -17.196 1.00 70.25 72 PHE A O 1
ATOM 610 N N . PHE A 1 73 ? 3.122 0.376 -17.776 1.00 71.56 73 PHE A N 1
ATOM 611 C CA . PHE A 1 73 ? 1.893 -0.004 -17.069 1.00 71.56 73 PHE A CA 1
ATOM 612 C C . PHE A 1 73 ? 2.022 -0.160 -15.555 1.00 71.56 73 PHE A C 1
ATOM 614 O O . PHE A 1 73 ? 1.003 -0.354 -14.911 1.00 71.56 73 PHE A O 1
ATOM 621 N N . VAL A 1 74 ? 3.215 -0.157 -14.962 1.00 70.44 74 VAL A N 1
ATOM 622 C CA . VAL A 1 74 ? 3.381 -0.409 -13.515 1.00 70.44 74 VAL A CA 1
ATOM 623 C C . VAL A 1 74 ? 3.952 0.813 -12.806 1.00 70.44 74 VAL A C 1
ATOM 625 O O . VAL A 1 74 ? 3.451 1.225 -11.757 1.00 70.44 74 VAL A O 1
ATOM 628 N N . VAL A 1 75 ? 4.989 1.408 -13.389 1.00 68.12 75 VAL A N 1
ATOM 629 C CA . VAL A 1 75 ? 5.767 2.500 -12.800 1.00 68.12 75 VAL A CA 1
ATOM 630 C C . VAL A 1 75 ? 5.366 3.859 -13.378 1.00 68.12 75 VAL A C 1
ATOM 632 O O . VAL A 1 75 ? 5.657 4.862 -12.739 1.00 68.12 75 VAL A O 1
ATOM 635 N N . SER A 1 76 ? 4.621 3.895 -14.499 1.00 62.19 76 SER A N 1
ATOM 636 C CA . SER A 1 76 ? 4.280 5.121 -15.244 1.00 62.19 76 SER A CA 1
ATOM 637 C C . SER A 1 76 ? 5.537 5.818 -15.821 1.00 62.19 76 SER A C 1
ATOM 639 O O . SER A 1 76 ? 6.661 5.522 -15.407 1.00 62.19 76 SER A O 1
ATOM 641 N N . PRO A 1 77 ? 5.418 6.736 -16.806 1.00 57.66 77 PRO A N 1
ATOM 642 C CA . PRO A 1 77 ? 6.558 7.512 -17.317 1.00 57.66 77 PRO A CA 1
ATOM 643 C C . PRO A 1 77 ? 7.314 8.312 -16.246 1.00 57.66 77 PRO A C 1
ATOM 645 O O . PRO A 1 77 ? 8.442 8.742 -16.485 1.00 57.66 77 PRO A O 1
ATOM 648 N N . PHE A 1 78 ? 6.698 8.520 -15.078 1.00 60.34 78 PHE A N 1
ATOM 649 C CA . PHE A 1 78 ? 7.324 9.139 -13.919 1.00 60.34 78 PHE A CA 1
ATOM 650 C C . PHE A 1 78 ? 7.657 8.094 -12.847 1.00 60.34 78 PHE A C 1
ATOM 652 O O . PHE A 1 78 ? 6.737 7.582 -12.211 1.00 60.34 78 PHE A O 1
ATOM 659 N N . PRO A 1 79 ? 8.945 7.877 -12.520 1.00 60.69 79 PRO A N 1
ATOM 660 C CA . PRO A 1 79 ? 9.367 6.865 -11.545 1.00 60.69 79 PRO A CA 1
ATOM 661 C C . PRO A 1 79 ? 8.852 7.111 -10.116 1.00 60.69 79 PRO A C 1
ATOM 663 O O . PRO A 1 79 ? 8.905 6.213 -9.273 1.00 60.69 79 PRO A O 1
ATOM 666 N N . ASN A 1 80 ? 8.335 8.313 -9.845 1.00 63.50 80 ASN A N 1
ATOM 667 C CA . ASN A 1 80 ? 7.765 8.702 -8.559 1.00 63.50 80 ASN A CA 1
ATOM 668 C C . ASN A 1 80 ? 6.317 8.213 -8.359 1.00 63.50 80 ASN A C 1
ATOM 670 O O . ASN A 1 80 ? 5.870 8.135 -7.219 1.00 63.50 80 ASN A O 1
ATOM 674 N N . TYR A 1 81 ? 5.592 7.858 -9.428 1.00 63.72 81 TYR A N 1
ATOM 675 C CA . TYR A 1 81 ? 4.176 7.470 -9.370 1.00 63.72 81 TYR A CA 1
ATOM 676 C C . T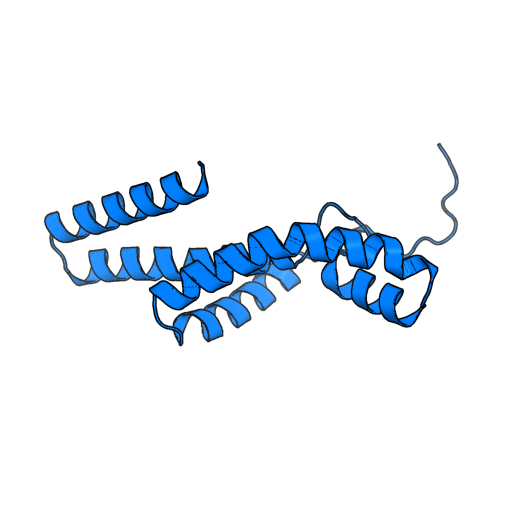YR A 1 81 ? 3.977 6.010 -9.797 1.00 63.72 81 TYR A C 1
ATOM 678 O O . TYR A 1 81 ? 3.418 5.722 -10.852 1.00 63.72 81 TYR A O 1
ATOM 686 N N . SER A 1 82 ? 4.417 5.073 -8.956 1.00 73.06 82 SER A N 1
ATOM 687 C CA . SER A 1 82 ? 4.170 3.636 -9.160 1.00 73.06 82 SER A CA 1
ATOM 688 C C . SER A 1 82 ? 2.770 3.242 -8.687 1.00 73.06 82 SER A C 1
ATOM 690 O O . SER A 1 82 ? 2.308 3.777 -7.687 1.00 73.06 82 SER A O 1
ATOM 692 N N . LEU A 1 83 ? 2.110 2.285 -9.349 1.00 74.88 83 LEU A N 1
ATOM 693 C CA . LEU A 1 83 ? 0.774 1.788 -8.972 1.00 74.88 83 LEU A CA 1
ATOM 694 C C . LEU A 1 83 ? 0.785 0.912 -7.717 1.00 74.88 83 LEU A C 1
ATOM 696 O O . LEU A 1 83 ? -0.138 0.949 -6.905 1.00 74.88 83 LEU A O 1
ATOM 700 N N . LEU A 1 84 ? 1.830 0.098 -7.579 1.00 78.69 84 LEU A N 1
ATOM 701 C CA . LEU A 1 84 ? 1.979 -0.891 -6.513 1.00 78.69 84 LEU A CA 1
ATOM 702 C C . LEU A 1 84 ? 1.797 -0.323 -5.088 1.00 78.69 84 LEU A C 1
ATOM 704 O O . LEU A 1 84 ? 1.058 -0.938 -4.317 1.00 78.69 84 LEU A O 1
ATOM 708 N N . PRO A 1 85 ? 2.368 0.840 -4.707 1.00 79.06 85 PRO A N 1
ATOM 709 C CA . PRO A 1 85 ? 2.158 1.388 -3.369 1.00 79.06 85 PRO A CA 1
ATOM 710 C C . PRO A 1 85 ? 0.705 1.823 -3.145 1.00 79.06 85 PRO A C 1
ATOM 712 O O . PRO A 1 85 ? 0.174 1.626 -2.055 1.00 79.06 85 PRO A O 1
ATOM 715 N N . TYR A 1 86 ? 0.014 2.332 -4.170 1.00 78.81 86 TYR A N 1
ATOM 716 C CA . TYR A 1 86 ? -1.415 2.653 -4.065 1.00 78.81 86 TYR A CA 1
ATOM 717 C C . TYR A 1 86 ? -2.269 1.394 -3.913 1.00 78.81 86 TYR A C 1
ATOM 719 O O . TYR A 1 86 ? -3.225 1.388 -3.135 1.00 78.81 86 TYR A O 1
ATOM 727 N N . ALA A 1 87 ? -1.893 0.305 -4.592 1.00 81.75 87 ALA A N 1
ATOM 728 C CA . ALA A 1 87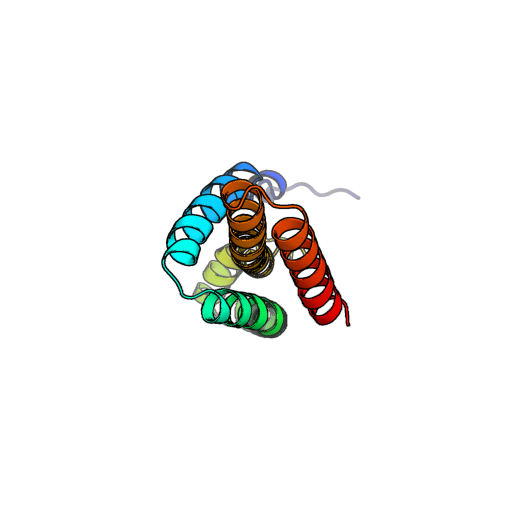 ? -2.533 -0.987 -4.394 1.00 81.75 87 ALA A CA 1
ATOM 729 C C . ALA A 1 87 ? -2.388 -1.448 -2.938 1.00 81.75 87 ALA A C 1
ATOM 731 O O . ALA A 1 87 ? -3.380 -1.802 -2.303 1.00 81.75 87 ALA A O 1
ATOM 732 N N . ALA A 1 88 ? -1.189 -1.357 -2.363 1.00 83.69 88 ALA A N 1
ATOM 733 C CA . ALA A 1 88 ? -0.971 -1.699 -0.962 1.00 83.69 88 ALA A CA 1
ATOM 734 C C . ALA A 1 88 ? -1.816 -0.847 0.001 1.00 83.69 88 ALA A C 1
ATOM 736 O O . ALA A 1 88 ? -2.446 -1.393 0.906 1.00 83.69 88 ALA A O 1
ATOM 737 N N . ILE A 1 89 ? -1.901 0.469 -0.221 1.00 83.44 89 ILE A N 1
ATOM 738 C CA . ILE A 1 89 ? -2.733 1.370 0.596 1.00 83.44 89 ILE A CA 1
ATOM 739 C C . ILE A 1 89 ? -4.207 0.949 0.557 1.00 83.44 89 ILE A C 1
ATOM 741 O O . ILE A 1 89 ? -4.870 0.965 1.594 1.00 83.44 89 ILE A O 1
ATOM 745 N N . SER A 1 90 ? -4.720 0.515 -0.598 1.00 86.06 90 SER A N 1
ATOM 746 C CA . SER A 1 90 ? -6.102 0.025 -0.688 1.00 86.06 90 SER A CA 1
ATOM 747 C C . SER A 1 90 ? -6.338 -1.248 0.143 1.00 86.06 90 SER A C 1
ATOM 749 O O . SER A 1 90 ? -7.355 -1.342 0.830 1.00 86.06 90 SER A O 1
ATOM 751 N N . PHE A 1 91 ? -5.366 -2.170 0.212 1.00 84.75 91 PHE A N 1
ATOM 752 C CA . PHE A 1 91 ? -5.434 -3.322 1.124 1.00 84.75 91 PHE A CA 1
ATOM 753 C C . PHE A 1 91 ? -5.503 -2.881 2.591 1.00 84.75 91 PHE A C 1
ATOM 755 O O . PHE A 1 91 ? -6.394 -3.326 3.320 1.00 84.75 91 PHE A O 1
ATOM 762 N N . PHE A 1 92 ? -4.630 -1.963 3.017 1.00 83.31 92 PHE A N 1
ATOM 763 C CA . PHE A 1 92 ? -4.658 -1.427 4.383 1.00 83.31 92 PHE A CA 1
ATOM 764 C C . PHE A 1 92 ? -5.978 -0.717 4.701 1.00 83.31 92 PHE A C 1
ATOM 766 O O . PHE A 1 92 ? -6.560 -0.944 5.762 1.00 83.31 92 PHE A O 1
ATOM 773 N N . SER A 1 93 ? -6.498 0.075 3.761 1.00 85.88 93 SER A N 1
ATOM 774 C CA . SER A 1 93 ? -7.774 0.779 3.909 1.00 85.88 93 SER A CA 1
ATOM 775 C C . SER A 1 93 ? -8.930 -0.179 4.211 1.00 85.88 93 SER A C 1
ATOM 777 O O . SER A 1 93 ? -9.723 0.102 5.106 1.00 85.88 93 SER A O 1
ATOM 779 N N . THR A 1 94 ? -8.989 -1.352 3.568 1.00 86.56 94 THR A N 1
ATOM 780 C CA . THR A 1 94 ? -10.042 -2.339 3.873 1.00 86.56 94 THR A CA 1
ATOM 781 C C . THR A 1 94 ? -9.950 -2.937 5.277 1.00 86.56 94 THR A C 1
ATOM 783 O O . THR A 1 94 ? -10.976 -3.289 5.853 1.00 86.56 94 THR A O 1
ATOM 786 N N . VAL A 1 95 ? -8.747 -3.053 5.850 1.00 84.06 95 VAL A N 1
ATOM 787 C CA . VAL A 1 95 ? -8.561 -3.557 7.222 1.00 84.06 95 VAL A CA 1
ATOM 788 C C . VAL A 1 95 ? -9.030 -2.515 8.231 1.00 84.06 95 VAL A C 1
ATOM 790 O O . VAL A 1 95 ? -9.779 -2.842 9.150 1.00 84.06 95 VAL A O 1
ATOM 793 N N . PHE A 1 96 ? -8.642 -1.254 8.033 1.00 81.38 96 PHE A N 1
ATOM 794 C CA . PHE A 1 96 ? -9.105 -0.152 8.874 1.00 81.38 96 PHE A CA 1
ATOM 795 C C . PHE A 1 96 ? -10.616 0.063 8.753 1.00 81.38 96 PHE A C 1
ATOM 797 O O . PHE A 1 96 ? -11.287 0.238 9.766 1.00 81.38 96 PHE A O 1
ATOM 804 N N . GLY A 1 97 ? -11.164 -0.019 7.539 1.00 81.75 97 GLY A N 1
ATOM 805 C CA . GLY A 1 97 ? -12.602 0.091 7.300 1.00 81.75 97 GLY A CA 1
ATOM 806 C C . GLY A 1 97 ? -13.405 -0.985 8.029 1.00 81.75 97 GLY A C 1
ATOM 807 O O . GLY A 1 97 ? -14.434 -0.680 8.622 1.00 81.75 97 GLY A O 1
ATOM 808 N N . GLU A 1 98 ? -12.915 -2.225 8.059 1.00 82.50 98 GLU A N 1
ATOM 809 C CA . GLU A 1 98 ? -13.563 -3.306 8.807 1.00 82.50 98 GLU A CA 1
ATOM 810 C C . GLU A 1 98 ? -13.503 -3.094 10.322 1.00 82.50 98 GLU A C 1
ATOM 812 O O . GLU A 1 98 ? -14.505 -3.300 10.998 1.00 82.50 98 GLU A O 1
ATOM 817 N N . LEU A 1 99 ? -12.365 -2.638 10.854 1.00 78.44 99 LEU A N 1
ATOM 818 C CA . LEU A 1 99 ? -12.222 -2.320 12.280 1.00 78.44 99 LEU A CA 1
ATOM 819 C C . LEU A 1 99 ? -13.178 -1.201 12.719 1.00 78.44 99 LEU A C 1
ATOM 821 O O . LEU A 1 99 ? -13.741 -1.263 13.813 1.00 78.44 99 LEU A O 1
ATOM 825 N N . ILE A 1 100 ? -13.369 -0.185 11.875 1.00 79.75 100 ILE A N 1
ATOM 826 C CA . ILE A 1 100 ? -14.312 0.914 12.126 1.00 79.75 100 ILE A CA 1
ATOM 827 C C . ILE A 1 100 ? -15.761 0.420 12.003 1.00 79.75 100 ILE A C 1
ATOM 829 O O . ILE A 1 100 ? -16.614 0.770 12.811 1.00 79.75 100 ILE A O 1
ATOM 833 N N . TYR A 1 101 ? -16.064 -0.419 11.013 1.00 81.75 101 TYR A N 1
ATOM 834 C CA . TYR A 1 101 ? -17.407 -0.979 10.855 1.00 81.75 101 TYR A CA 1
ATOM 835 C C . TYR A 1 101 ? -17.804 -1.877 12.038 1.00 81.75 101 TYR A C 1
ATOM 837 O O . TYR A 1 101 ? -18.929 -1.808 12.538 1.00 81.75 101 TYR A O 1
ATOM 845 N N . GLU A 1 102 ? -16.864 -2.690 12.521 1.00 75.31 102 GLU A N 1
ATOM 846 C CA . GLU A 1 102 ? -17.042 -3.551 13.688 1.00 75.31 102 GLU A CA 1
ATOM 847 C C . GLU A 1 102 ? -17.286 -2.732 14.970 1.00 75.31 102 GLU A C 1
ATOM 849 O O . GLU A 1 102 ? -18.142 -3.106 15.772 1.00 75.31 102 GLU A O 1
ATOM 854 N N . SER A 1 103 ? -16.618 -1.582 15.144 1.00 70.75 103 SER A N 1
ATOM 855 C CA . SER A 1 103 ? -16.868 -0.712 16.301 1.00 70.75 103 SER A CA 1
ATOM 856 C C . SER A 1 103 ? -18.223 -0.013 16.255 1.00 70.75 103 SER A C 1
ATOM 858 O O . SER A 1 103 ? -18.864 0.100 17.296 1.00 70.75 103 SER A O 1
ATOM 860 N N . ILE A 1 104 ? -18.681 0.410 15.073 1.00 77.12 104 ILE A N 1
ATOM 861 C CA . ILE A 1 104 ? -20.010 1.017 14.898 1.00 77.12 104 ILE A CA 1
ATOM 862 C C . ILE A 1 104 ? -21.113 -0.016 15.162 1.00 77.12 104 ILE A C 1
ATOM 864 O O . ILE A 1 104 ? -22.104 0.287 15.816 1.00 77.12 104 ILE A O 1
ATOM 868 N N . THR A 1 105 ? -20.940 -1.251 14.683 1.00 77.75 105 THR A N 1
ATOM 869 C CA . THR A 1 105 ? -21.964 -2.304 14.807 1.00 77.75 105 THR A CA 1
ATOM 870 C C . THR A 1 105 ? -22.132 -2.795 16.250 1.00 77.75 105 THR A C 1
ATOM 872 O O . THR A 1 105 ? -23.222 -3.212 16.633 1.00 77.75 105 THR A O 1
ATOM 875 N N . MET A 1 106 ? -21.069 -2.756 17.060 1.00 69.88 106 MET A N 1
ATOM 876 C CA . MET A 1 106 ? -21.089 -3.245 18.445 1.00 69.88 106 MET A CA 1
ATOM 877 C C . MET A 1 106 ? -21.552 -2.218 19.493 1.00 69.88 106 MET A C 1
ATOM 879 O O . MET A 1 106 ? -21.507 -2.552 20.677 1.00 69.88 106 MET A O 1
ATOM 883 N N . ASP A 1 107 ? -21.957 -1.008 19.081 1.00 63.22 107 ASP A N 1
ATOM 884 C CA . ASP A 1 107 ? -22.581 0.076 19.876 1.00 63.22 107 ASP A CA 1
ATOM 885 C C . ASP A 1 107 ? -22.142 0.147 21.357 1.00 63.22 107 ASP A C 1
ATOM 887 O O . ASP A 1 107 ? -22.941 0.226 22.290 1.00 63.22 107 ASP A O 1
ATOM 891 N N . SER A 1 108 ? -20.833 0.024 21.595 1.00 60.34 108 SER A N 1
ATOM 892 C CA . SER A 1 108 ? -20.245 -0.004 22.932 1.00 60.34 108 SER A CA 1
ATOM 893 C C . SER A 1 108 ? -18.907 0.728 22.938 1.00 60.34 108 SER A C 1
ATOM 895 O O . SER A 1 108 ? -18.007 0.442 22.141 1.00 60.34 108 SER A O 1
ATOM 897 N N . ASP A 1 109 ? -18.746 1.658 23.884 1.00 58.03 109 ASP A N 1
ATOM 898 C CA . ASP A 1 109 ? -17.545 2.497 24.025 1.00 58.03 109 ASP A CA 1
ATOM 899 C C . ASP A 1 109 ? -16.250 1.670 24.137 1.00 58.03 109 ASP A C 1
ATOM 901 O O . ASP A 1 109 ? -15.181 2.065 23.663 1.00 58.03 109 ASP A O 1
ATOM 905 N N . VAL A 1 110 ? -16.350 0.461 24.698 1.00 63.16 110 VAL A N 1
ATOM 906 C CA . VAL A 1 110 ? -15.231 -0.475 24.877 1.00 63.16 110 VAL A CA 1
ATOM 907 C C . VAL A 1 110 ? -14.771 -1.086 23.544 1.00 63.16 110 VAL A C 1
ATOM 909 O O . VAL A 1 110 ? -13.568 -1.283 23.342 1.00 63.16 110 VAL A O 1
ATOM 912 N N . ALA A 1 111 ? -15.692 -1.362 22.613 1.00 57.75 111 ALA A N 1
ATOM 913 C CA . ALA A 1 111 ? -15.360 -1.871 21.280 1.00 57.75 111 ALA A CA 1
ATOM 914 C C . ALA A 1 111 ? -14.723 -0.778 20.408 1.00 57.75 111 ALA A C 1
ATOM 916 O O . ALA A 1 111 ? -13.745 -1.038 19.702 1.00 57.75 111 ALA A O 1
ATOM 917 N N . ASN A 1 112 ? -15.199 0.465 20.529 1.00 59.66 112 ASN A N 1
ATOM 918 C CA . ASN A 1 112 ? -14.624 1.608 19.823 1.00 59.66 112 ASN A CA 1
ATOM 919 C C . ASN A 1 112 ? -13.201 1.938 20.309 1.00 59.66 112 ASN A C 1
ATOM 921 O O . ASN A 1 112 ? -12.290 2.159 19.504 1.00 59.66 112 ASN A O 1
ATOM 925 N N . MET A 1 113 ? -12.966 1.864 21.624 1.00 61.41 113 MET A N 1
ATOM 926 C CA . MET A 1 113 ? -11.635 2.047 22.208 1.00 61.41 113 MET A CA 1
ATOM 927 C C . MET A 1 113 ? -10.655 0.942 21.776 1.00 61.41 113 MET A C 1
ATOM 929 O O . MET A 1 113 ? -9.506 1.236 21.442 1.00 61.41 113 MET A O 1
ATOM 933 N N . ARG A 1 114 ? -11.098 -0.324 21.708 1.00 63.44 114 ARG A N 1
ATOM 934 C CA . ARG A 1 114 ? -10.276 -1.443 21.202 1.00 63.44 114 ARG A CA 1
ATOM 935 C C . ARG A 1 114 ? -9.959 -1.318 19.713 1.00 63.44 114 ARG A C 1
ATOM 937 O O . ARG A 1 114 ? -8.818 -1.567 19.327 1.00 63.44 114 ARG A O 1
ATOM 944 N N . SER A 1 115 ? -10.933 -0.913 18.899 1.00 60.97 115 SER A N 1
ATOM 945 C CA . SER A 1 115 ? -10.730 -0.670 17.470 1.00 60.97 115 SER A CA 1
ATOM 946 C C . SER A 1 115 ? -9.702 0.443 17.258 1.00 60.97 115 SER A C 1
ATOM 948 O O . SER A 1 115 ? -8.667 0.204 16.639 1.00 60.97 115 SER A O 1
ATOM 950 N N . THR A 1 116 ? -9.874 1.594 17.912 1.00 64.56 116 THR A N 1
ATOM 951 C CA . THR A 1 116 ? -8.938 2.728 17.827 1.00 64.56 116 THR A CA 1
ATOM 952 C C . THR A 1 116 ? -7.526 2.356 18.290 1.00 64.56 116 THR A C 1
ATOM 954 O O . THR A 1 116 ? -6.551 2.661 17.606 1.00 64.56 116 THR A O 1
ATOM 957 N N . LEU A 1 117 ? -7.387 1.621 19.399 1.00 65.88 117 LEU A N 1
ATOM 958 C CA . LEU A 1 117 ? -6.086 1.121 19.863 1.00 65.88 117 LEU A CA 1
ATOM 959 C C . LEU A 1 117 ? -5.444 0.147 18.873 1.00 65.88 117 LEU A C 1
ATOM 961 O O . LEU A 1 117 ? -4.228 0.175 18.690 1.00 65.88 117 LEU A O 1
ATOM 965 N N . SER A 1 118 ? -6.236 -0.703 18.218 1.00 62.91 118 SER A N 1
ATOM 966 C CA . SER A 1 118 ? -5.722 -1.604 17.187 1.00 62.91 118 SER A CA 1
ATOM 967 C C . SER A 1 118 ? -5.263 -0.834 15.947 1.00 62.91 118 SER A C 1
ATOM 969 O O . SER A 1 118 ? -4.165 -1.092 15.462 1.00 62.91 118 SER A O 1
ATOM 971 N N . VAL A 1 119 ? -6.015 0.181 15.505 1.00 68.88 119 VAL A N 1
ATOM 972 C CA . VAL A 1 119 ? -5.623 1.078 14.408 1.00 68.88 119 VAL A CA 1
ATOM 973 C C . VAL A 1 119 ? -4.322 1.805 14.737 1.00 68.88 119 VAL A C 1
ATOM 975 O O . VAL A 1 119 ? -3.415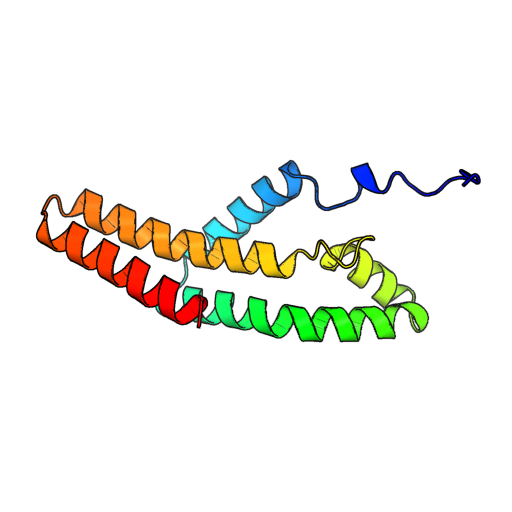 1.820 13.911 1.00 68.88 119 VAL A O 1
ATOM 978 N N . ILE A 1 120 ? -4.186 2.333 15.957 1.00 70.50 120 ILE A N 1
ATOM 979 C CA . ILE A 1 120 ? -2.962 2.998 16.420 1.00 70.50 120 ILE A CA 1
ATOM 980 C C . ILE A 1 120 ? -1.793 2.011 16.477 1.00 70.50 120 ILE A C 1
ATOM 982 O O . ILE A 1 120 ? -0.699 2.338 16.031 1.00 70.50 120 ILE A O 1
ATOM 986 N N . LYS A 1 121 ? -2.003 0.787 16.974 1.00 71.69 121 LYS A N 1
ATOM 987 C CA . LYS A 1 121 ? -0.946 -0.228 17.063 1.00 71.69 121 LYS A CA 1
ATOM 988 C C . LYS A 1 121 ? -0.473 -0.680 15.681 1.00 71.69 121 LYS A C 1
ATOM 990 O O . LYS A 1 121 ? 0.729 -0.746 15.450 1.00 71.69 121 LYS A O 1
ATOM 995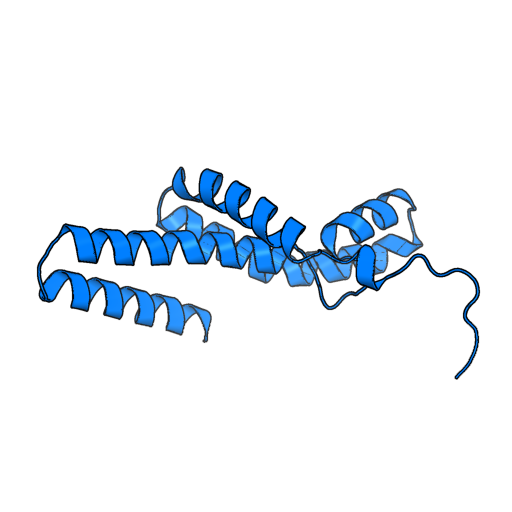 N N . TYR A 1 122 ? -1.395 -0.963 14.761 1.00 66.50 122 TYR A N 1
ATOM 996 C CA . TYR A 1 122 ? -1.051 -1.333 13.386 1.00 66.50 122 TYR A CA 1
ATOM 997 C C . TYR A 1 122 ? -0.456 -0.154 12.608 1.00 66.50 122 TYR A C 1
ATOM 999 O O . TYR A 1 122 ? 0.491 -0.351 11.856 1.00 66.50 122 TYR A O 1
ATOM 1007 N N . GLY A 1 123 ? -0.952 1.066 12.831 1.00 61.84 123 GLY A N 1
ATOM 1008 C CA . GLY A 1 123 ? -0.394 2.287 12.253 1.00 61.84 123 GLY A CA 1
ATOM 1009 C C . GLY A 1 123 ? 1.019 2.582 12.755 1.00 61.84 123 GLY A C 1
ATOM 1010 O O . GLY A 1 123 ? 1.885 2.933 11.962 1.00 61.84 123 GLY A O 1
ATOM 1011 N N . TRP A 1 124 ? 1.289 2.372 14.045 1.00 65.31 124 TRP A N 1
ATOM 1012 C CA . TRP A 1 124 ? 2.621 2.560 14.617 1.00 65.31 124 TRP A CA 1
ATOM 1013 C C . TRP A 1 124 ? 3.617 1.502 14.128 1.00 65.31 124 TRP A C 1
ATOM 1015 O O . TRP A 1 124 ? 4.731 1.854 13.760 1.00 65.31 124 TRP A O 1
ATOM 1025 N N . VAL A 1 125 ? 3.213 0.230 14.035 1.00 69.56 125 VAL A N 1
ATOM 1026 C CA . VAL A 1 125 ? 4.041 -0.833 13.427 1.00 69.56 125 VAL A CA 1
ATOM 1027 C C . VAL A 1 125 ? 4.371 -0.542 11.960 1.00 69.56 125 VAL A C 1
ATOM 1029 O O . VAL A 1 125 ? 5.386 -1.009 11.469 1.00 69.56 125 VAL A O 1
ATOM 1032 N N . LEU A 1 126 ? 3.524 0.207 11.255 1.00 59.31 126 LEU A N 1
ATOM 1033 C CA . LEU A 1 126 ? 3.756 0.578 9.859 1.00 59.31 126 LEU A CA 1
ATOM 1034 C C . LEU A 1 126 ? 4.641 1.831 9.710 1.00 59.31 126 LEU A C 1
ATOM 1036 O O . LEU A 1 126 ? 5.229 2.033 8.652 1.00 59.31 126 LEU A O 1
ATOM 1040 N N . LEU A 1 127 ? 4.712 2.675 10.747 1.00 59.28 127 LEU A N 1
ATOM 1041 C CA . LEU A 1 127 ? 5.512 3.907 10.792 1.00 59.28 127 LEU A CA 1
ATOM 1042 C C . LEU A 1 127 ? 6.944 3.705 11.317 1.00 59.28 127 LEU A C 1
ATOM 1044 O O . LEU A 1 127 ? 7.794 4.549 11.038 1.00 59.28 127 LEU A O 1
ATOM 1048 N N . ASN A 1 128 ? 7.184 2.644 12.092 1.00 43.38 128 ASN A N 1
ATOM 1049 C CA . ASN A 1 128 ? 8.504 2.226 12.587 1.00 43.38 128 ASN A CA 1
ATOM 1050 C C . ASN A 1 128 ? 9.133 1.195 11.647 1.00 43.38 128 ASN A C 1
ATOM 1052 O O . ASN A 1 128 ? 10.358 1.287 11.422 1.00 43.38 128 ASN A O 1
#

Radius of gyration: 18.83 Å; chains: 1; bounding box: 40×39×55 Å

Organism: NCBI:txid412755

pLDDT: mean 71.16, std 11.97, range [36.47, 86.69]

Secondary structure (DSSP, 8-state):
----S----HHHHS--HHHHHHHHHHHHHHHHTS-HHHHHHHHHHHHHHHHHHHHHHHHHTTT-HHHHHHHHHHH-SSTT--HHHHHHHHHHHHHHHHHHHHHHHTT-HHHHHHHHHHHHHHHHHHH-